Protein AF-A0A6B2DEJ9-F1 (afdb_monomer)

Mean predicted aligned error: 3.73 Å

Secondary structure (DSSP, 8-state):
-GGGT-SEEEEEETTGGGSTTHHHHHHHHHHTT-EEEEEE--TT-HHHHHHHS-TT--------------

Structure (mmCIF, N/CA/C/O backbone):
data_AF-A0A6B2DEJ9-F1
#
_entry.id   AF-A0A6B2DEJ9-F1
#
loop_
_atom_site.group_PDB
_atom_site.id
_atom_site.type_symbol
_atom_site.label_atom_id
_atom_site.label_alt_id
_atom_site.label_comp_id
_atom_site.label_asym_id
_atom_site.label_entity_id
_atom_site.label_seq_id
_atom_site.pdbx_PDB_ins_code
_atom_site.Cartn_x
_atom_site.Cartn_y
_atom_site.Cartn_z
_atom_site.occupancy
_atom_site.B_iso_or_equiv
_atom_site.auth_seq_id
_atom_site.auth_comp_id
_atom_site.auth_asym_id
_atom_site.auth_atom_id
_atom_site.pdbx_PDB_model_num
ATOM 1 N N . MET A 1 1 ? -0.799 11.865 5.619 1.00 78.50 1 MET A N 1
ATOM 2 C CA . MET A 1 1 ? -1.846 11.036 4.989 1.00 78.50 1 MET A CA 1
ATOM 3 C C . MET A 1 1 ? -2.746 10.414 6.048 1.00 78.50 1 MET A C 1
ATOM 5 O O . MET A 1 1 ? -3.789 11.000 6.275 1.00 78.50 1 MET A O 1
ATOM 9 N N . ALA A 1 2 ? -2.341 9.374 6.791 1.00 74.75 2 ALA A N 1
ATOM 10 C CA . ALA A 1 2 ? -3.179 8.799 7.863 1.00 74.75 2 ALA A CA 1
ATOM 11 C C . ALA A 1 2 ? -3.528 9.814 8.974 1.00 74.75 2 ALA A C 1
ATOM 13 O O . ALA A 1 2 ? -4.693 10.119 9.193 1.00 74.75 2 ALA A O 1
ATOM 14 N N . ALA A 1 3 ? -2.529 10.491 9.554 1.00 76.56 3 ALA A N 1
ATOM 15 C CA . ALA A 1 3 ? -2.772 11.609 10.482 1.00 76.56 3 ALA A CA 1
ATOM 16 C C . ALA A 1 3 ? -3.464 12.831 9.831 1.00 76.56 3 ALA A C 1
ATOM 18 O O . ALA A 1 3 ? -3.898 13.743 10.525 1.00 76.56 3 ALA A O 1
ATOM 19 N N . GLY A 1 4 ? -3.533 12.869 8.495 1.00 80.88 4 GLY A N 1
ATOM 20 C CA . GLY A 1 4 ? -4.203 13.917 7.723 1.00 80.88 4 GLY A CA 1
ATOM 21 C C . GLY A 1 4 ? -5.633 13.559 7.309 1.00 80.88 4 GLY A C 1
ATOM 22 O O . GLY A 1 4 ? -6.202 14.297 6.515 1.00 80.88 4 GLY A O 1
ATOM 23 N N . GLY A 1 5 ? -6.191 12.447 7.806 1.00 84.25 5 GLY A N 1
ATOM 24 C CA . GLY A 1 5 ? -7.572 12.034 7.540 1.00 84.25 5 GLY A CA 1
ATOM 25 C C . GLY A 1 5 ? -7.772 11.140 6.314 1.00 84.25 5 GLY A C 1
ATOM 26 O O . GLY A 1 5 ? -8.904 10.990 5.874 1.00 84.25 5 GLY A O 1
ATOM 27 N N . ALA A 1 6 ? -6.713 10.554 5.744 1.00 91.31 6 ALA A N 1
ATOM 28 C CA . ALA A 1 6 ? -6.880 9.564 4.680 1.00 91.31 6 ALA A CA 1
ATOM 29 C C . ALA A 1 6 ? -7.535 8.288 5.234 1.00 91.31 6 ALA A C 1
ATOM 31 O O . ALA A 1 6 ? -6.983 7.653 6.131 1.00 91.31 6 ALA A O 1
ATOM 32 N N . GLU A 1 7 ? -8.682 7.906 4.674 1.00 92.69 7 GLU A N 1
ATOM 33 C CA . GLU A 1 7 ? -9.424 6.709 5.085 1.00 92.69 7 GLU A CA 1
ATOM 34 C C . GLU A 1 7 ? -8.825 5.430 4.494 1.00 92.69 7 GLU A C 1
ATOM 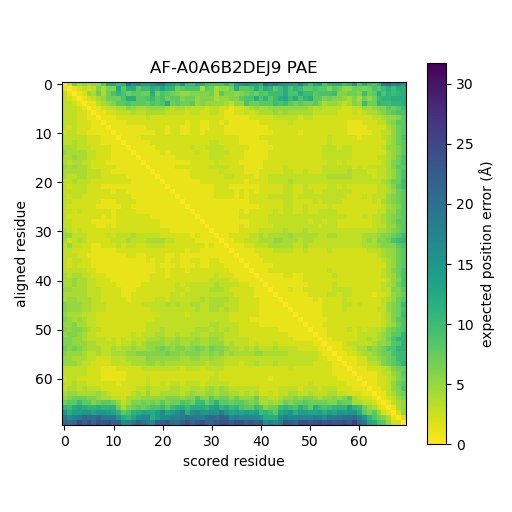36 O O . GLU A 1 7 ? -8.809 4.398 5.160 1.00 92.69 7 GLU A O 1
ATOM 41 N N . ARG A 1 8 ? -8.283 5.505 3.270 1.00 94.81 8 ARG A N 1
ATOM 42 C CA . ARG A 1 8 ? -7.697 4.369 2.546 1.00 94.81 8 ARG A CA 1
ATOM 43 C C . ARG A 1 8 ? -6.354 4.742 1.921 1.00 94.81 8 ARG A C 1
ATOM 45 O O . ARG A 1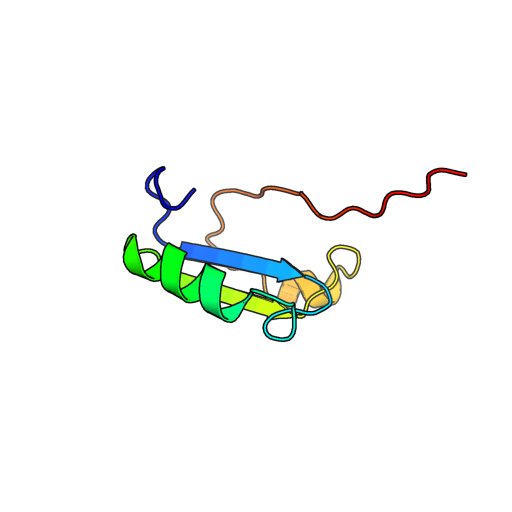 8 ? -6.200 5.838 1.382 1.00 94.81 8 ARG A O 1
ATOM 52 N N . LEU A 1 9 ? -5.382 3.834 1.981 1.00 95.00 9 LEU A N 1
ATOM 53 C CA . LEU A 1 9 ? -4.046 4.000 1.412 1.00 95.00 9 LEU A CA 1
ATOM 54 C C . LEU A 1 9 ? -3.614 2.762 0.630 1.00 95.00 9 LEU A C 1
ATOM 56 O O . LEU A 1 9 ? -3.611 1.652 1.154 1.00 95.00 9 LEU A O 1
ATOM 60 N N . VAL A 1 10 ? -3.146 2.982 -0.599 1.00 95.62 10 VAL A N 1
ATOM 61 C CA . VAL A 1 10 ? -2.431 1.976 -1.392 1.00 95.62 10 VAL A CA 1
ATOM 62 C C . VAL A 1 10 ? -0.947 2.342 -1.404 1.00 95.62 10 VAL A C 1
ATOM 64 O O . VAL A 1 10 ? -0.560 3.393 -1.917 1.00 95.62 10 VAL A O 1
ATOM 67 N N . LEU A 1 11 ? -0.109 1.492 -0.812 1.00 96.31 11 LEU A N 1
ATOM 68 C CA . LEU A 1 11 ? 1.341 1.664 -0.750 1.00 96.31 11 LEU A CA 1
ATOM 69 C C . LEU A 1 11 ? 2.015 0.730 -1.756 1.00 96.31 11 LEU A C 1
ATOM 71 O O . LEU A 1 11 ? 2.079 -0.485 -1.565 1.00 96.31 11 LEU A O 1
ATOM 75 N N . LEU A 1 12 ? 2.542 1.317 -2.829 1.00 96.50 12 LEU A N 1
ATOM 76 C CA . LEU A 1 12 ? 3.174 0.593 -3.927 1.00 96.50 12 LEU A CA 1
ATOM 77 C C . LEU A 1 12 ? 4.693 0.576 -3.764 1.00 96.50 12 LEU A C 1
ATOM 79 O O . LEU A 1 12 ? 5.329 1.605 -3.537 1.00 96.50 12 LEU A O 1
ATOM 83 N N . SER A 1 13 ? 5.299 -0.595 -3.934 1.00 96.56 13 SER A N 1
ATOM 84 C CA . SER A 1 13 ? 6.738 -0.709 -4.178 1.00 96.56 13 SER A CA 1
ATOM 85 C C . SER A 1 13 ? 7.056 -2.027 -4.871 1.00 96.56 13 SER A C 1
ATOM 87 O O . SER A 1 13 ? 6.321 -2.994 -4.716 1.00 96.56 13 SER A O 1
ATOM 89 N N . ARG A 1 14 ? 8.205 -2.136 -5.549 1.00 96.19 14 ARG A N 1
ATOM 90 C CA . ARG A 1 14 ? 8.629 -3.401 -6.188 1.00 96.19 14 ARG A CA 1
ATOM 91 C C . ARG A 1 14 ? 8.703 -4.590 -5.219 1.00 96.19 14 ARG A C 1
ATOM 93 O O . ARG A 1 14 ? 8.532 -5.728 -5.632 1.00 96.19 14 ARG A O 1
ATOM 100 N N . ARG A 1 15 ? 8.984 -4.334 -3.936 1.00 96.88 15 ARG A N 1
ATOM 101 C CA . ARG A 1 15 ? 9.064 -5.373 -2.894 1.00 96.88 15 ARG A CA 1
ATOM 102 C C . ARG A 1 15 ? 7.715 -5.640 -2.219 1.00 96.88 15 ARG A C 1
ATOM 104 O O . ARG A 1 15 ? 7.536 -6.718 -1.661 1.00 96.88 15 ARG A O 1
ATOM 111 N N . GLY A 1 16 ? 6.787 -4.683 -2.263 1.00 96.81 16 GLY A N 1
ATOM 112 C CA . GLY A 1 16 ? 5.470 -4.791 -1.638 1.00 96.81 16 GLY A CA 1
ATOM 113 C C . GLY A 1 16 ? 5.549 -5.219 -0.163 1.00 96.81 16 GLY A C 1
ATOM 114 O O . GLY A 1 16 ? 6.425 -4.730 0.555 1.00 96.81 16 GLY A O 1
ATOM 115 N N . PRO A 1 17 ? 4.699 -6.164 0.283 1.00 97.69 17 PRO A N 1
ATOM 116 C CA . PRO A 1 17 ? 4.705 -6.682 1.656 1.00 97.69 17 PRO A CA 1
ATOM 117 C C . PRO A 1 17 ? 6.030 -7.319 2.097 1.00 97.69 17 PRO A C 1
ATOM 119 O O . PRO A 1 17 ? 6.302 -7.415 3.289 1.00 97.69 17 PRO A O 1
ATOM 122 N N . ALA A 1 18 ? 6.876 -7.746 1.153 1.00 97.31 18 ALA A N 1
ATOM 123 C CA . ALA A 1 18 ? 8.198 -8.293 1.456 1.00 97.31 18 ALA A CA 1
ATOM 124 C C . ALA A 1 18 ? 9.256 -7.201 1.712 1.00 97.31 18 ALA A C 1
ATOM 126 O O . ALA A 1 18 ? 10.424 -7.514 1.959 1.00 97.31 18 ALA A O 1
ATOM 127 N N . ALA A 1 19 ? 8.895 -5.915 1.623 1.00 97.31 19 ALA A N 1
ATOM 128 C CA . ALA A 1 19 ? 9.803 -4.833 1.967 1.00 97.31 19 ALA A CA 1
ATOM 129 C C . ALA A 1 19 ? 10.106 -4.846 3.480 1.00 97.31 19 ALA A C 1
ATOM 131 O O . ALA A 1 19 ? 9.193 -5.009 4.293 1.00 97.31 19 ALA A O 1
ATOM 132 N N . PRO A 1 20 ? 11.370 -4.633 3.885 1.00 97.56 20 PRO A N 1
ATOM 133 C CA . PRO A 1 20 ? 11.702 -4.448 5.293 1.00 97.56 20 PRO A CA 1
ATOM 134 C C . PRO A 1 20 ? 10.849 -3.333 5.913 1.00 97.56 20 PRO A C 1
ATOM 136 O O . PRO A 1 20 ? 10.769 -2.244 5.348 1.00 97.56 20 PRO A O 1
ATOM 139 N N . GLY A 1 21 ? 10.209 -3.618 7.050 1.00 97.25 21 GLY A N 1
ATOM 140 C CA . GLY A 1 21 ? 9.341 -2.671 7.761 1.00 97.25 21 GLY A CA 1
ATOM 141 C C . GLY A 1 21 ? 7.914 -2.535 7.213 1.00 97.25 21 GLY A C 1
ATOM 142 O O . GLY A 1 21 ? 7.128 -1.808 7.807 1.00 97.25 21 GLY A O 1
ATOM 143 N N . ALA A 1 22 ? 7.535 -3.236 6.135 1.00 97.81 22 ALA A N 1
ATOM 144 C CA . ALA A 1 22 ? 6.190 -3.124 5.556 1.00 97.81 22 ALA A CA 1
ATOM 145 C C . ALA A 1 22 ? 5.077 -3.477 6.557 1.00 97.81 22 ALA A C 1
ATOM 147 O O . ALA A 1 22 ? 4.137 -2.708 6.716 1.00 97.81 22 ALA A O 1
ATOM 148 N N . ALA A 1 23 ? 5.216 -4.601 7.266 1.00 97.62 23 ALA A N 1
ATOM 149 C CA . ALA A 1 23 ? 4.230 -5.042 8.255 1.00 97.62 23 ALA A CA 1
ATOM 150 C C . ALA A 1 23 ? 4.118 -4.091 9.463 1.00 97.62 23 ALA A C 1
ATOM 152 O O . ALA A 1 23 ? 3.029 -3.876 9.987 1.00 97.62 23 ALA A O 1
ATOM 153 N N . GLU A 1 24 ? 5.236 -3.506 9.903 1.00 97.75 24 GLU A N 1
ATOM 154 C CA . GLU A 1 24 ? 5.235 -2.517 10.988 1.00 97.75 24 GLU A CA 1
ATOM 155 C C . GLU A 1 24 ? 4.525 -1.235 10.541 1.00 97.75 24 GLU A C 1
ATOM 157 O O . GLU A 1 24 ? 3.610 -0.773 11.216 1.00 97.75 24 GLU A O 1
ATOM 162 N N . LEU A 1 25 ? 4.855 -0.734 9.346 1.00 96.38 25 LEU A N 1
ATOM 163 C CA . LEU A 1 25 ? 4.207 0.434 8.754 1.00 96.38 25 LEU A CA 1
ATOM 164 C C . LEU A 1 25 ? 2.698 0.226 8.549 1.00 96.38 25 LEU A C 1
ATOM 166 O O . LEU A 1 25 ? 1.907 1.122 8.836 1.00 96.38 25 LEU A O 1
ATOM 170 N N . GLU A 1 26 ? 2.285 -0.948 8.068 1.00 97.19 26 GLU A N 1
ATOM 171 C CA . GLU A 1 26 ? 0.872 -1.315 7.947 1.00 97.19 26 GLU A CA 1
ATOM 172 C C . GLU A 1 26 ? 0.170 -1.267 9.307 1.00 97.19 26 GLU A C 1
ATOM 174 O O . GLU A 1 26 ? -0.882 -0.640 9.441 1.00 97.19 26 GLU A O 1
ATOM 179 N N . SER A 1 27 ? 0.773 -1.867 10.338 1.00 96.88 27 SER A N 1
ATOM 180 C CA . SER A 1 27 ? 0.223 -1.859 11.694 1.00 96.88 27 SER A CA 1
ATOM 181 C C . SER A 1 27 ? 0.112 -0.445 12.270 1.00 96.88 27 SER A C 1
ATOM 183 O O . SER A 1 27 ? -0.872 -0.134 12.939 1.00 96.88 27 SER A O 1
ATOM 185 N N . GLU A 1 28 ? 1.101 0.417 12.041 1.00 95.81 28 GLU A N 1
ATOM 186 C CA . GLU A 1 28 ? 1.070 1.802 12.516 1.00 95.81 28 GLU A CA 1
ATOM 187 C C . GLU A 1 28 ? -0.044 2.600 11.837 1.00 95.81 28 GLU A C 1
ATOM 189 O O . GLU A 1 28 ? -0.830 3.271 12.502 1.00 95.81 28 GLU A O 1
ATOM 194 N N . LEU A 1 29 ? -0.146 2.513 10.510 1.00 96.00 29 LEU A N 1
ATOM 195 C CA . LEU A 1 29 ? -1.138 3.254 9.733 1.00 96.00 29 LEU A CA 1
ATOM 196 C C . LEU A 1 29 ? -2.568 2.765 10.002 1.00 96.00 29 LEU A C 1
ATOM 198 O O . LEU A 1 29 ? -3.479 3.585 10.130 1.00 96.00 29 LEU A O 1
ATOM 202 N N . THR A 1 30 ? -2.764 1.455 10.161 1.00 95.81 30 THR A N 1
ATOM 203 C CA . THR A 1 30 ? -4.065 0.883 10.549 1.00 95.81 30 THR A CA 1
ATOM 204 C C . THR A 1 30 ? -4.465 1.262 11.974 1.00 95.81 30 THR A C 1
ATOM 206 O O . THR A 1 30 ? -5.646 1.494 12.228 1.00 95.81 30 THR A O 1
ATOM 209 N N . ALA A 1 31 ? -3.510 1.446 12.895 1.00 95.00 31 ALA A N 1
ATOM 210 C CA . ALA A 1 31 ? -3.789 1.975 14.233 1.00 95.00 31 ALA A CA 1
ATOM 211 C C . ALA A 1 31 ? -4.313 3.426 14.217 1.00 95.00 31 ALA A C 1
ATOM 213 O O . ALA A 1 31 ? -5.012 3.835 15.145 1.00 95.00 31 ALA A O 1
ATOM 214 N N . PHE A 1 32 ? -4.048 4.188 13.150 1.00 93.94 32 PHE A N 1
ATOM 215 C CA . PHE A 1 32 ? -4.674 5.494 12.910 1.00 93.94 32 PHE A CA 1
ATOM 216 C C . PHE A 1 32 ? -6.082 5.402 12.291 1.00 93.94 32 PHE A C 1
ATOM 218 O O . PHE A 1 32 ? -6.685 6.436 12.015 1.00 93.94 32 PHE A O 1
ATOM 225 N N . GLY A 1 33 ? -6.623 4.195 12.090 1.00 93.88 33 GLY A N 1
ATOM 226 C CA . GLY A 1 33 ? -7.951 3.962 11.513 1.00 93.88 33 GLY A CA 1
ATOM 227 C C . GLY A 1 33 ? -7.987 3.973 9.984 1.00 93.88 33 GLY A C 1
ATOM 228 O O . GLY A 1 33 ? -9.069 4.041 9.410 1.00 93.88 33 GLY A O 1
ATOM 229 N N . CYS A 1 34 ? -6.826 3.923 9.330 1.00 95.56 34 CYS A N 1
ATOM 230 C CA . CYS A 1 34 ? -6.724 3.876 7.877 1.00 95.56 34 CYS A CA 1
ATOM 231 C C . CYS A 1 34 ? -6.757 2.426 7.373 1.00 95.56 34 CYS A C 1
ATOM 233 O O . C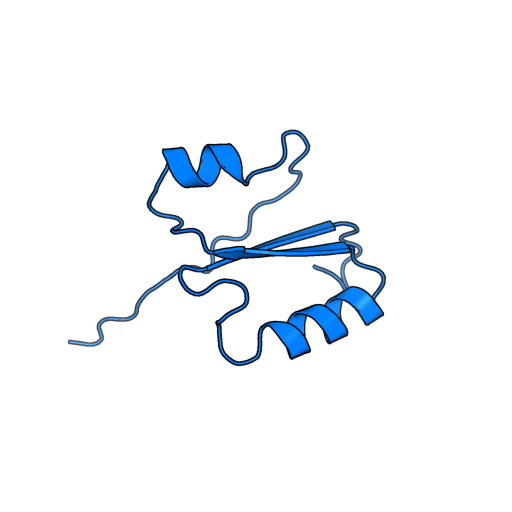YS A 1 34 ? -6.063 1.565 7.911 1.00 95.56 34 CYS A O 1
ATOM 235 N N . GLU A 1 35 ? -7.516 2.148 6.318 1.00 95.38 35 GLU A N 1
ATOM 236 C CA . GLU A 1 35 ? -7.402 0.897 5.570 1.00 95.38 35 GLU A CA 1
ATOM 237 C C . GLU A 1 35 ? -6.147 0.955 4.691 1.00 95.38 35 GLU A C 1
ATOM 239 O O . GLU A 1 35 ? -5.982 1.873 3.886 1.00 95.38 35 GLU A O 1
ATOM 244 N N . VAL A 1 36 ? -5.243 -0.009 4.843 1.00 96.31 36 VAL A N 1
ATOM 245 C CA . VAL A 1 36 ? -3.950 -0.007 4.151 1.00 96.31 36 VAL A CA 1
ATOM 246 C C . VAL A 1 36 ? -3.835 -1.244 3.278 1.00 96.31 36 VAL A C 1
ATOM 248 O O . VAL A 1 36 ? -4.065 -2.356 3.737 1.00 96.31 36 VAL A O 1
ATOM 251 N N . SER A 1 37 ? -3.436 -1.047 2.024 1.00 95.69 37 SER A N 1
ATOM 252 C CA . SER A 1 37 ? -3.067 -2.113 1.100 1.00 95.69 37 SER A CA 1
ATOM 253 C C . SER A 1 37 ? -1.629 -1.910 0.646 1.00 95.69 37 SER A C 1
ATOM 255 O O . SER A 1 37 ? -1.303 -0.906 0.010 1.00 95.69 37 SER A O 1
ATOM 257 N N . ILE A 1 38 ? -0.745 -2.847 0.990 1.00 97.44 38 ILE A N 1
ATOM 258 C CA . ILE A 1 38 ? 0.639 -2.849 0.509 1.00 97.44 38 ILE A CA 1
ATOM 259 C C . ILE A 1 38 ? 0.734 -3.782 -0.692 1.00 97.44 38 ILE A C 1
ATOM 261 O O . ILE A 1 38 ? 0.512 -4.986 -0.579 1.00 97.44 38 ILE A O 1
ATOM 265 N N . VAL A 1 39 ? 1.119 -3.236 -1.843 1.00 97.31 39 VAL A N 1
ATOM 266 C CA . VAL A 1 39 ? 1.098 -3.960 -3.115 1.00 97.31 39 VAL A CA 1
ATOM 267 C C . VAL A 1 39 ? 2.489 -3.989 -3.740 1.00 97.31 39 VAL A C 1
ATOM 269 O O . VAL A 1 39 ? 3.192 -2.977 -3.825 1.00 97.31 39 VAL A O 1
ATOM 272 N N . ALA A 1 40 ? 2.897 -5.183 -4.177 1.00 97.31 40 ALA A N 1
ATOM 273 C CA . ALA A 1 40 ? 4.093 -5.356 -4.988 1.00 97.31 40 ALA A CA 1
ATOM 274 C C . ALA A 1 40 ? 3.798 -4.889 -6.421 1.00 97.31 40 ALA A C 1
ATOM 276 O O . ALA A 1 40 ? 3.124 -5.588 -7.169 1.00 97.31 40 ALA A O 1
ATOM 277 N N . CYS A 1 41 ? 4.274 -3.700 -6.786 1.00 97.06 41 CYS A N 1
ATOM 278 C CA . CYS A 1 41 ? 4.061 -3.106 -8.106 1.00 97.06 41 CYS A CA 1
ATOM 279 C C . CYS A 1 41 ? 5.232 -2.190 -8.469 1.00 97.06 41 CYS A C 1
ATOM 281 O O . CYS A 1 41 ? 5.766 -1.477 -7.611 1.00 97.06 41 CYS A O 1
ATOM 283 N N . ASP A 1 42 ? 5.625 -2.192 -9.740 1.00 95.88 42 ASP A N 1
ATOM 284 C CA . ASP A 1 42 ? 6.546 -1.198 -10.284 1.00 95.88 42 ASP A CA 1
ATOM 285 C C . ASP A 1 42 ? 5.750 0.017 -10.780 1.00 95.88 42 ASP A C 1
ATOM 287 O O . ASP A 1 42 ? 4.804 -0.129 -11.546 1.00 95.88 42 ASP A O 1
ATOM 291 N N . ALA A 1 43 ? 6.129 1.223 -10.353 1.00 95.19 43 ALA A N 1
ATOM 292 C CA . ALA A 1 43 ? 5.484 2.456 -10.800 1.00 95.19 43 ALA A CA 1
ATOM 293 C C . ALA A 1 43 ? 5.812 2.806 -12.265 1.00 95.19 43 ALA A C 1
ATOM 295 O O . ALA A 1 43 ? 5.158 3.668 -12.847 1.00 95.19 43 ALA A O 1
ATOM 296 N N . ALA A 1 44 ? 6.827 2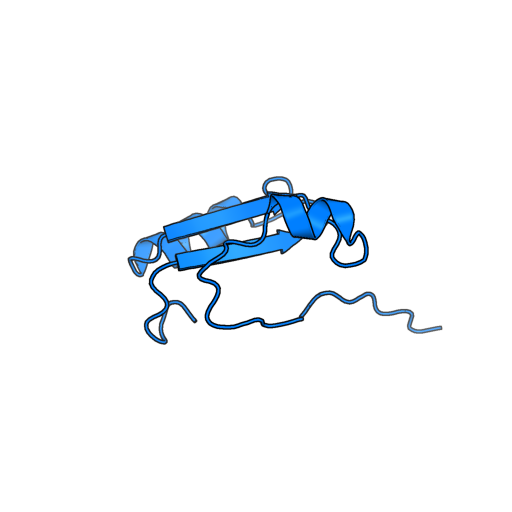.167 -12.855 1.00 95.12 44 ALA A N 1
ATOM 297 C CA . ALA A 1 44 ? 7.146 2.290 -14.273 1.00 95.12 44 ALA A CA 1
ATOM 298 C C . ALA A 1 44 ? 6.325 1.337 -15.165 1.00 95.12 44 ALA A C 1
ATOM 300 O O . ALA A 1 44 ? 6.324 1.507 -16.385 1.00 95.12 44 ALA A O 1
ATOM 301 N N . ASP A 1 45 ? 5.627 0.354 -14.585 1.00 97.06 45 ASP A N 1
ATOM 302 C CA . ASP A 1 45 ? 4.791 -0.595 -15.319 1.00 97.06 45 ASP A CA 1
ATOM 303 C C . ASP A 1 45 ? 3.338 -0.102 -15.360 1.00 97.06 45 ASP A C 1
ATOM 305 O O . ASP A 1 45 ? 2.594 -0.158 -14.379 1.00 97.06 45 ASP A O 1
ATOM 309 N N . ARG A 1 46 ? 2.940 0.419 -16.522 1.00 96.31 46 ARG A N 1
ATOM 310 C CA . ARG A 1 46 ? 1.611 1.002 -16.730 1.00 96.31 46 ARG A CA 1
ATOM 311 C C . ARG A 1 46 ? 0.491 -0.026 -16.607 1.00 96.31 46 ARG A C 1
ATOM 313 O O . ARG A 1 46 ? -0.571 0.320 -16.092 1.00 96.31 46 ARG A O 1
ATOM 320 N N . ASP A 1 47 ? 0.708 -1.236 -17.104 1.00 97.06 47 ASP A N 1
ATOM 321 C CA . ASP A 1 47 ? -0.331 -2.261 -17.113 1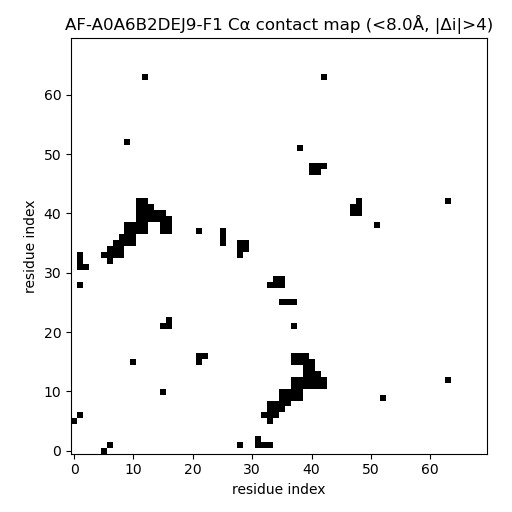.00 97.06 47 ASP A CA 1
ATOM 322 C C . ASP A 1 47 ? -0.504 -2.818 -15.696 1.00 97.06 47 ASP A C 1
ATOM 324 O O . ASP A 1 47 ? -1.629 -2.947 -15.224 1.00 97.06 47 ASP A O 1
ATOM 328 N N . ALA A 1 48 ? 0.594 -3.003 -14.955 1.00 95.50 48 ALA A N 1
ATOM 329 C CA . ALA A 1 48 ? 0.522 -3.359 -13.539 1.00 95.50 48 ALA A CA 1
ATOM 330 C C . ALA A 1 48 ? -0.169 -2.276 -12.689 1.00 95.50 48 ALA A C 1
ATOM 332 O O . ALA A 1 48 ? -0.961 -2.604 -11.808 1.00 95.50 48 ALA A O 1
ATOM 333 N N . LEU A 1 49 ? 0.080 -0.987 -12.963 1.00 95.25 49 LEU A N 1
ATOM 334 C CA . LEU A 1 49 ? -0.607 0.110 -12.272 1.00 95.25 49 LEU A CA 1
ATOM 335 C C . LEU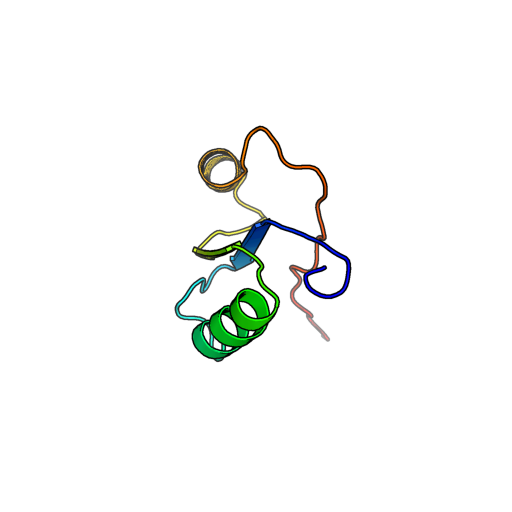 A 1 49 ? -2.122 0.103 -12.515 1.00 95.25 49 LEU A C 1
ATOM 337 O O . LEU A 1 49 ? -2.884 0.395 -11.596 1.00 95.25 49 LEU A O 1
ATOM 341 N N . ALA A 1 50 ? -2.566 -0.231 -13.728 1.00 94.44 50 ALA A N 1
ATOM 342 C CA . ALA A 1 50 ? -3.990 -0.276 -14.055 1.00 94.44 50 ALA A CA 1
ATOM 343 C C . ALA A 1 50 ? -4.757 -1.323 -13.228 1.00 94.44 50 ALA A C 1
ATOM 345 O O . ALA A 1 50 ? -5.924 -1.111 -12.920 1.00 94.44 50 ALA A O 1
ATOM 346 N N . GLU A 1 51 ? -4.098 -2.411 -12.826 1.00 93.88 51 GLU A N 1
ATOM 347 C CA . GLU A 1 51 ? -4.703 -3.485 -12.026 1.00 93.88 51 GLU A CA 1
ATOM 348 C C . GLU A 1 51 ? -4.817 -3.147 -10.527 1.00 93.88 51 GLU A C 1
ATOM 350 O O . GLU A 1 51 ? -5.569 -3.797 -9.801 1.00 93.88 51 GLU A O 1
ATOM 355 N N . VAL A 1 52 ? -4.057 -2.163 -10.034 1.00 93.00 52 VAL A N 1
ATOM 356 C CA . VAL A 1 52 ? -3.918 -1.895 -8.586 1.00 93.00 52 VAL A CA 1
ATOM 357 C C . VAL A 1 52 ? -4.437 -0.526 -8.161 1.00 93.00 52 VAL A C 1
ATOM 359 O O . VAL A 1 52 ? -4.660 -0.303 -6.970 1.00 93.00 52 VAL A O 1
ATOM 362 N N . LEU A 1 53 ? -4.601 0.408 -9.100 1.00 91.88 53 LEU A N 1
ATOM 363 C CA . LEU A 1 53 ? -5.150 1.725 -8.805 1.00 91.88 53 LEU A CA 1
ATOM 364 C C . LEU A 1 53 ? -6.682 1.648 -8.711 1.00 91.88 53 LEU A C 1
ATOM 366 O O . LEU A 1 53 ? -7.325 1.196 -9.659 1.00 91.88 53 LEU A O 1
ATOM 370 N N . PRO A 1 54 ? -7.284 2.106 -7.601 1.00 89.31 54 PRO A N 1
ATOM 371 C CA . PRO A 1 54 ? -8.732 2.131 -7.467 1.00 89.31 54 PRO A CA 1
ATOM 372 C C . PRO A 1 54 ? -9.351 3.217 -8.359 1.00 89.31 54 PRO A C 1
ATOM 374 O O . PRO A 1 54 ? -8.739 4.257 -8.613 1.00 89.31 54 PRO A O 1
ATOM 377 N N . GLU A 1 55 ? -10.582 2.990 -8.821 1.00 90.38 55 GLU A N 1
ATOM 378 C CA . GLU A 1 55 ? -11.300 3.937 -9.689 1.00 90.38 55 GLU A CA 1
ATOM 379 C C . GLU A 1 55 ? -11.642 5.258 -8.975 1.00 90.38 55 GLU A C 1
ATOM 381 O O . GLU A 1 55 ? -11.766 6.298 -9.620 1.00 90.38 55 GLU A O 1
ATOM 386 N N . ASP A 1 56 ? -11.769 5.229 -7.646 1.00 90.94 56 ASP A N 1
ATOM 387 C CA . ASP A 1 56 ? -12.115 6.353 -6.770 1.00 90.94 56 ASP A CA 1
ATOM 388 C C . ASP A 1 56 ? -10.888 6.988 -6.084 1.00 90.94 56 ASP A C 1
ATOM 390 O O . ASP A 1 56 ? -10.968 7.487 -4.965 1.00 90.94 56 ASP A O 1
ATOM 394 N N . LEU A 1 57 ? -9.730 6.971 -6.749 1.00 92.38 57 LEU A N 1
ATOM 395 C CA . LEU A 1 57 ? -8.492 7.560 -6.237 1.00 92.38 57 LEU A CA 1
ATOM 396 C C . LEU A 1 57 ? -8.548 9.098 -6.170 1.00 92.38 57 LEU A C 1
ATOM 398 O O . LEU A 1 57 ? -8.572 9.774 -7.198 1.00 92.38 57 LEU A O 1
ATOM 402 N N . ASP A 1 58 ? -8.441 9.655 -4.961 1.00 94.00 58 ASP A N 1
ATOM 403 C CA . ASP A 1 58 ? -8.492 11.110 -4.745 1.00 94.00 58 ASP A CA 1
ATOM 404 C C . ASP A 1 58 ? -7.135 11.824 -4.883 1.00 94.00 58 ASP A C 1
ATOM 406 O O . ASP A 1 58 ? -7.074 13.016 -5.195 1.00 94.00 58 ASP A O 1
ATOM 410 N N . ALA A 1 59 ? -6.025 11.129 -4.604 1.00 94.62 59 ALA A N 1
ATOM 411 C CA . ALA A 1 59 ? -4.695 11.737 -4.562 1.00 94.62 59 ALA A CA 1
ATOM 412 C C . ALA A 1 59 ? -3.564 10.738 -4.843 1.00 94.62 59 ALA A C 1
ATOM 414 O O . ALA A 1 59 ? -3.623 9.576 -4.448 1.00 94.62 59 ALA A O 1
ATOM 415 N N . VAL A 1 60 ? -2.480 11.231 -5.453 1.00 95.06 60 VAL A N 1
ATOM 416 C CA . VAL A 1 60 ? -1.247 10.470 -5.710 1.00 95.06 60 VAL A CA 1
ATOM 417 C C . VAL A 1 60 ? -0.051 11.204 -5.118 1.00 95.06 60 VAL A C 1
ATOM 419 O O . VAL A 1 60 ? 0.142 12.394 -5.361 1.00 95.06 60 VAL A O 1
ATOM 422 N N . VAL A 1 61 ? 0.793 10.472 -4.388 1.00 95.06 61 VAL A N 1
ATOM 423 C CA . VAL A 1 61 ? 2.104 10.950 -3.934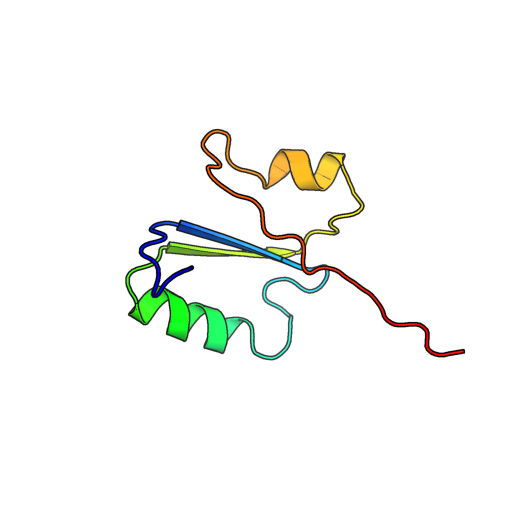 1.00 95.06 61 VAL A CA 1
ATOM 424 C C . VAL A 1 61 ? 3.177 10.059 -4.553 1.00 95.06 61 VAL A C 1
ATOM 426 O O . VAL A 1 61 ? 3.302 8.890 -4.196 1.00 95.06 61 VAL A O 1
ATOM 429 N N . HIS A 1 62 ? 3.954 10.598 -5.493 1.00 94.94 62 HIS A N 1
ATOM 430 C CA . HIS A 1 62 ? 5.011 9.848 -6.169 1.00 94.94 62 HIS A CA 1
ATOM 431 C C . HIS A 1 62 ? 6.347 10.013 -5.439 1.00 94.94 62 HIS A C 1
ATOM 433 O O . HIS A 1 62 ? 7.027 11.025 -5.588 1.00 94.94 62 HIS A O 1
ATOM 439 N N . THR A 1 63 ? 6.708 9.016 -4.631 1.00 93.56 63 THR A N 1
ATOM 440 C CA . THR A 1 63 ? 7.978 8.979 -3.879 1.00 93.56 63 THR A CA 1
ATOM 441 C C . THR A 1 63 ? 8.940 7.902 -4.377 1.00 93.56 63 THR A C 1
ATOM 443 O O . THR A 1 63 ? 10.036 7.758 -3.837 1.00 93.56 63 THR A O 1
ATOM 446 N N . ALA A 1 64 ? 8.544 7.130 -5.394 1.00 89.50 64 ALA A N 1
ATOM 447 C CA . ALA A 1 64 ? 9.402 6.121 -5.991 1.00 89.50 64 ALA A CA 1
ATOM 448 C C . ALA A 1 64 ? 10.601 6.796 -6.669 1.00 89.50 64 ALA A C 1
ATOM 450 O O . ALA A 1 64 ? 10.451 7.687 -7.499 1.00 89.50 64 ALA A O 1
ATOM 451 N N . GLY A 1 65 ? 11.801 6.352 -6.315 1.00 89.00 65 GLY A N 1
ATOM 452 C CA . GLY A 1 65 ? 13.036 6.872 -6.873 1.00 89.00 65 GLY A CA 1
ATOM 453 C C . GLY A 1 65 ? 14.202 5.960 -6.533 1.00 89.00 65 GLY A C 1
ATOM 454 O O . GLY A 1 65 ? 14.175 5.222 -5.546 1.00 89.00 65 GLY A O 1
ATOM 455 N N . VAL A 1 66 ? 15.222 5.999 -7.378 1.00 87.94 66 VAL A N 1
ATOM 456 C CA . VAL A 1 66 ? 16.544 5.443 -7.096 1.00 87.94 66 VAL A CA 1
ATOM 457 C C . VAL A 1 66 ? 17.530 6.598 -7.189 1.00 8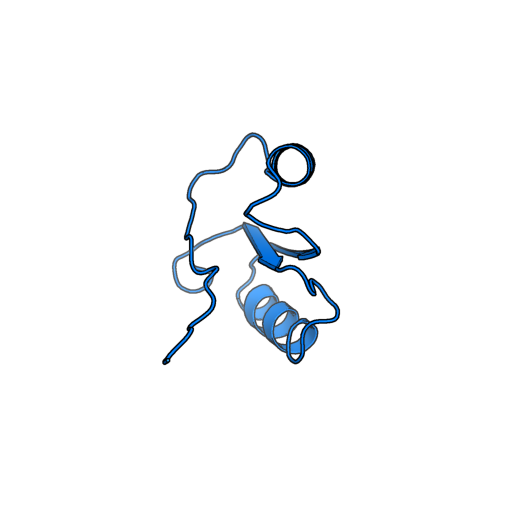7.94 66 VAL A C 1
ATOM 459 O O . VAL A 1 66 ? 17.420 7.417 -8.099 1.00 87.94 66 VAL A O 1
ATOM 462 N N . LEU A 1 67 ? 18.442 6.700 -6.226 1.00 80.44 67 LEU A N 1
ATOM 463 C CA . LEU A 1 67 ? 19.575 7.611 -6.337 1.00 80.44 67 LEU A CA 1
ATOM 464 C C . LEU A 1 67 ? 20.722 6.850 -6.997 1.00 80.44 67 LEU A C 1
ATOM 466 O O . LEU A 1 67 ? 21.017 5.720 -6.605 1.00 80.44 67 LEU A O 1
ATOM 470 N N . ASP A 1 68 ? 21.334 7.484 -7.987 1.00 73.69 68 ASP A N 1
ATOM 471 C CA . ASP A 1 68 ? 22.602 7.076 -8.579 1.00 73.69 68 ASP A CA 1
ATOM 472 C C . ASP A 1 68 ? 23.563 8.251 -8.382 1.00 73.69 68 ASP A C 1
ATOM 474 O O . ASP A 1 68 ? 23.575 9.207 -9.161 1.00 73.69 68 ASP A O 1
ATOM 478 N N . ASP A 1 69 ? 24.272 8.238 -7.254 1.00 59.19 69 ASP A N 1
ATOM 479 C CA . ASP A 1 69 ? 25.314 9.216 -6.953 1.00 59.19 69 ASP A CA 1
ATOM 480 C C . ASP A 1 69 ? 26.613 8.694 -7.584 1.00 59.19 69 ASP A C 1
ATOM 482 O O . ASP A 1 69 ? 27.372 7.960 -6.946 1.00 59.19 69 ASP A O 1
ATOM 486 N N . GLY A 1 70 ? 26.792 8.985 -8.876 1.00 58.75 70 GLY A N 1
ATOM 487 C CA . GLY A 1 70 ? 27.976 8.597 -9.656 1.00 58.75 70 GLY A CA 1
ATOM 488 C C . GLY A 1 70 ? 29.299 9.175 -9.158 1.00 58.75 70 GLY A C 1
ATOM 489 O O . GLY A 1 70 ? 29.295 10.175 -8.404 1.00 58.75 70 GLY A O 1
#

Nearest PDB structures (foldseek):
  4dif-assembly2_B  TM=9.316E-01  e=1.489E-05  Streptomyces nodosus
  3mje-assembly1_A  TM=9.524E-01  e=3.002E-05  Streptomyces nodosus
  3mjt-assembly2_B  TM=9.474E-01  e=3.002E-05  Streptomyces nodosus
  4l4x-assembly1_A-2  TM=9.480E-01  e=3.706E-05  Streptomy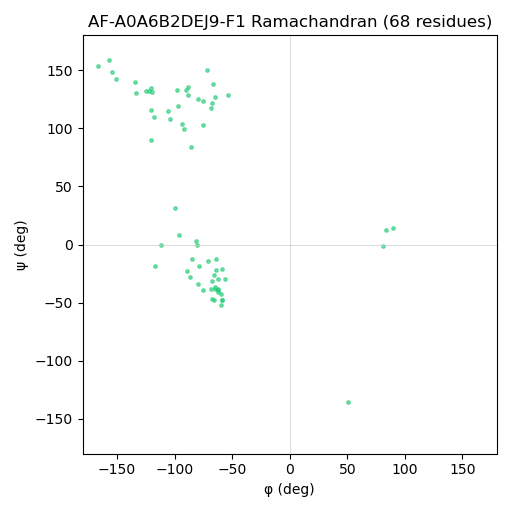ces nodosus
  6wh9-assembly1_G  TM=9.300E-01  e=8.600E-05  Saccharopolyspora erythraea

Radius of gyration: 12.97 Å; Cα contacts (8 Å, |Δi|>4): 72; chains: 1; bounding box: 40×22×31 Å

Solvent-accessible surface area (backbone atoms only — not comparable to full-atom values): 4555 Å² total; per-residue (Å²): 90,49,95,70,70,40,57,68,45,80,46,73,31,74,55,17,65,76,32,90,62,36,66,60,53,47,54,56,41,39,73,64,68,19,48,72,45,64,37,65,39,50,93,87,38,68,71,63,42,64,78,70,58,62,94,85,67,88,80,85,82,91,77,88,79,80,88,82,88,126

Sequence (70 aa):
MAAGGAERLVLLSRRGPAAPGAAELESELTAFGCEVSIVACDAADRDALAEVLPEDLDAVVHTAGVLDDG

Foldseek 3Di:
DLVVPAQEDEAEDLCWCVDVCNVVVCVVSVVSNHHYHTDNDDPVDPVRCVVRDDPPDDDDDDPDDDDDPD

pLDDT: mean 92.37, std 7.99, range [58.75, 97.81]